Protein AF-A0A068SRV8-F1 (afdb_monomer_lite)

Organism: NCBI:txid1028800

Structure (mmCIF, N/CA/C/O backbone):
data_AF-A0A068SRV8-F1
#
_entry.id   AF-A0A068SRV8-F1
#
loop_
_atom_site.group_PDB
_atom_site.id
_atom_site.type_symbol
_atom_site.label_atom_id
_atom_site.label_alt_id
_atom_site.label_comp_id
_atom_site.label_asym_id
_atom_site.label_entity_id
_atom_site.label_seq_id
_atom_site.pdbx_PDB_ins_code
_atom_site.Cartn_x
_atom_site.Cartn_y
_atom_site.Cartn_z
_atom_site.occupancy
_atom_site.B_iso_or_equiv
_atom_site.auth_seq_id
_atom_site.auth_comp_id
_atom_site.auth_asym_id
_atom_site.auth_atom_id
_atom_site.pdbx_PDB_model_num
ATOM 1 N N . MET A 1 1 ? -0.434 -83.596 48.956 1.00 44.84 1 MET A N 1
ATOM 2 C CA . MET A 1 1 ? 0.998 -83.609 48.604 1.00 44.84 1 MET A CA 1
ATOM 3 C C . MET A 1 1 ? 1.088 -83.352 47.117 1.00 44.84 1 MET A C 1
ATOM 5 O O . MET A 1 1 ? 0.489 -84.100 46.354 1.00 44.84 1 MET A O 1
ATOM 9 N N . ASP A 1 2 ? 1.703 -82.230 46.761 1.00 46.44 2 ASP A N 1
ATOM 10 C CA . ASP A 1 2 ? 1.796 -81.669 45.413 1.00 46.44 2 ASP A CA 1
ATOM 11 C C . ASP A 1 2 ? 2.404 -82.621 44.369 1.00 46.44 2 ASP A C 1
ATOM 13 O O . ASP A 1 2 ? 3.470 -83.190 44.614 1.00 46.44 2 ASP A O 1
ATOM 17 N N . PRO A 1 3 ? 1.800 -82.740 43.171 1.00 53.69 3 PRO A N 1
ATOM 18 C CA . PRO A 1 3 ? 2.497 -83.205 41.983 1.00 53.69 3 PRO A CA 1
ATOM 19 C C . PRO A 1 3 ? 3.203 -82.025 41.291 1.00 53.69 3 PRO A C 1
ATOM 21 O O . PRO A 1 3 ? 2.572 -81.062 40.856 1.00 53.69 3 PRO A O 1
ATOM 24 N N . ALA A 1 4 ? 4.531 -82.113 41.186 1.00 47.31 4 ALA A N 1
ATOM 25 C CA . ALA A 1 4 ? 5.369 -81.144 40.489 1.00 47.31 4 ALA A CA 1
ATOM 26 C C . ALA A 1 4 ? 5.009 -81.072 38.992 1.00 47.31 4 ALA A C 1
ATOM 28 O O . ALA A 1 4 ? 5.092 -82.064 38.266 1.00 47.31 4 ALA A O 1
ATOM 29 N N . LEU A 1 5 ? 4.594 -79.882 38.552 1.00 53.41 5 LEU A N 1
ATOM 30 C CA . LEU A 1 5 ? 4.210 -79.576 37.177 1.00 53.41 5 LEU A CA 1
ATOM 31 C C . LEU A 1 5 ? 5.431 -79.355 36.256 1.00 53.41 5 LEU A C 1
ATOM 33 O O . LEU A 1 5 ? 6.476 -78.886 36.710 1.00 53.41 5 LEU A O 1
ATOM 37 N N . PRO A 1 6 ? 5.287 -79.663 34.952 1.00 52.22 6 PRO A N 1
ATOM 38 C CA . PRO A 1 6 ? 6.342 -79.580 33.946 1.00 52.22 6 PRO A CA 1
ATOM 39 C C . PRO A 1 6 ? 6.692 -78.144 33.521 1.00 52.22 6 PRO A C 1
ATOM 41 O O . PRO A 1 6 ? 5.844 -77.254 33.453 1.00 52.22 6 PRO A O 1
ATOM 44 N N . VAL A 1 7 ? 7.970 -77.964 33.172 1.00 52.97 7 VAL A N 1
ATOM 45 C CA . VAL A 1 7 ? 8.582 -76.735 32.649 1.00 52.97 7 VAL A CA 1
ATOM 46 C C . VAL A 1 7 ? 7.926 -76.344 31.322 1.00 52.97 7 VAL A C 1
ATOM 48 O O . VAL A 1 7 ? 8.204 -76.924 30.273 1.00 52.97 7 VAL A O 1
ATOM 51 N N . HIS A 1 8 ? 7.050 -75.343 31.371 1.00 47.16 8 HIS A N 1
ATOM 52 C CA . HIS A 1 8 ? 6.421 -74.753 30.197 1.00 47.16 8 HIS A CA 1
ATOM 53 C C . HIS A 1 8 ? 7.304 -73.609 29.671 1.00 47.16 8 HIS A C 1
ATOM 55 O O . HIS A 1 8 ? 7.411 -72.552 30.288 1.00 47.16 8 HIS A O 1
ATOM 61 N N . MET A 1 9 ? 7.944 -73.823 28.519 1.00 50.41 9 MET A N 1
ATOM 62 C CA . MET A 1 9 ? 8.549 -72.752 27.719 1.00 50.41 9 MET A CA 1
ATOM 63 C C . MET A 1 9 ? 7.443 -71.782 27.256 1.00 50.41 9 MET A C 1
ATOM 65 O O . MET A 1 9 ? 6.423 -72.253 26.733 1.00 50.41 9 MET A O 1
ATOM 69 N N . PRO A 1 10 ? 7.595 -70.456 27.428 1.00 51.44 10 PRO A N 1
ATOM 70 C CA . PRO A 1 10 ? 6.612 -69.501 26.943 1.00 51.44 10 PRO A CA 1
ATOM 71 C C . PRO A 1 10 ? 6.696 -69.361 25.417 1.00 51.44 10 PRO A C 1
ATOM 73 O O . PRO A 1 10 ? 7.759 -69.131 24.841 1.00 51.44 10 PRO A O 1
ATOM 76 N N . ARG A 1 11 ? 5.531 -69.514 24.779 1.00 46.72 11 ARG A N 1
ATOM 77 C CA . ARG A 1 11 ? 5.265 -69.206 23.370 1.00 46.72 11 ARG A CA 1
ATOM 78 C C . ARG A 1 11 ? 5.696 -67.771 23.057 1.00 46.72 11 ARG A C 1
ATOM 80 O O . ARG A 1 11 ? 5.375 -66.858 23.811 1.00 46.72 11 ARG A O 1
ATOM 87 N N . GLN A 1 12 ? 6.381 -67.590 21.930 1.00 43.12 12 GLN A N 1
ATOM 88 C CA . GLN A 1 12 ? 6.669 -66.273 21.371 1.00 43.12 12 GLN A CA 1
ATOM 89 C C . GLN A 1 12 ? 5.348 -65.597 20.993 1.00 43.12 12 GLN A C 1
ATOM 91 O O . GLN A 1 12 ? 4.623 -66.075 20.124 1.00 43.12 12 GLN A O 1
ATOM 96 N N . THR A 1 13 ? 5.020 -64.525 21.704 1.00 45.59 13 THR A N 1
ATOM 97 C CA . THR A 1 13 ? 3.917 -63.626 21.377 1.00 45.59 13 THR A CA 1
ATOM 98 C C . THR A 1 13 ? 4.310 -62.831 20.139 1.00 45.59 13 THR A C 1
ATOM 100 O O . THR A 1 13 ? 5.335 -62.153 20.139 1.00 45.59 13 THR A O 1
ATOM 103 N N . GLU A 1 14 ? 3.507 -62.944 19.087 1.00 46.16 14 GLU A N 1
ATOM 104 C CA . GLU A 1 14 ? 3.616 -62.158 17.862 1.00 46.16 14 GLU A CA 1
ATOM 105 C C . GLU A 1 14 ? 3.523 -60.661 18.204 1.00 46.16 14 GLU A C 1
ATOM 107 O O . GLU A 1 14 ? 2.492 -60.179 18.676 1.00 46.16 14 GLU A O 1
ATOM 112 N N . GLU A 1 15 ? 4.614 -59.919 18.002 1.00 50.81 15 GLU A N 1
ATOM 113 C CA . GLU A 1 15 ? 4.590 -58.458 18.044 1.00 50.81 15 GLU A CA 1
ATOM 114 C C . GLU A 1 15 ? 3.795 -57.945 16.833 1.00 50.81 15 GLU A C 1
ATOM 116 O O . GLU A 1 15 ? 4.133 -58.276 15.690 1.00 50.81 15 GLU A O 1
ATOM 121 N N . PRO A 1 16 ? 2.745 -57.127 17.027 1.00 47.56 16 PRO A N 1
ATOM 122 C CA . PRO A 1 16 ? 2.050 -56.525 15.907 1.00 47.56 16 PRO A CA 1
ATOM 123 C C . PRO A 1 16 ? 3.004 -55.549 15.222 1.00 47.56 16 PRO A C 1
ATOM 125 O O . PRO A 1 16 ? 3.565 -54.652 15.855 1.00 47.56 16 PRO A O 1
ATOM 128 N N . MET A 1 17 ? 3.176 -55.752 13.914 1.00 44.81 17 MET A N 1
ATOM 129 C CA . MET A 1 17 ? 3.961 -54.898 13.035 1.00 44.81 17 MET A CA 1
ATOM 130 C C . MET A 1 17 ? 3.710 -53.430 13.361 1.00 44.81 17 MET A C 1
ATOM 132 O O . MET A 1 17 ? 2.599 -52.924 13.204 1.00 44.81 17 MET A O 1
ATOM 136 N N . ALA A 1 18 ? 4.770 -52.753 13.799 1.00 44.56 18 ALA A N 1
ATOM 137 C CA . ALA A 1 18 ? 4.804 -51.314 13.922 1.00 44.56 18 ALA A CA 1
ATOM 138 C C . ALA A 1 18 ? 4.425 -50.718 12.564 1.00 44.56 18 ALA A C 1
ATOM 140 O O . ALA A 1 18 ? 5.230 -50.678 11.628 1.00 44.56 18 ALA A O 1
ATOM 141 N N . THR A 1 19 ? 3.174 -50.277 12.457 1.00 46.38 19 THR A N 1
ATOM 142 C CA . THR A 1 19 ? 2.696 -49.423 11.383 1.00 46.38 19 THR A CA 1
ATOM 143 C C . THR A 1 19 ? 3.667 -48.257 11.319 1.00 46.38 19 THR A C 1
ATOM 145 O O . THR A 1 19 ? 3.668 -47.398 12.204 1.00 46.38 19 THR A O 1
ATOM 148 N N . LYS A 1 20 ? 4.536 -48.250 10.301 1.00 43.94 20 LYS A N 1
ATOM 149 C CA . LYS A 1 20 ? 5.317 -47.075 9.923 1.00 43.94 20 LYS A CA 1
ATOM 150 C C . LYS A 1 20 ? 4.297 -45.969 9.692 1.00 43.94 20 LYS A C 1
ATOM 152 O O . LYS A 1 20 ? 3.694 -45.894 8.625 1.00 43.94 20 LYS A O 1
ATOM 157 N N . ARG A 1 21 ? 4.065 -45.146 10.717 1.00 46.66 21 ARG A N 1
ATOM 158 C CA . ARG A 1 21 ? 3.415 -43.856 10.552 1.00 46.66 21 ARG A CA 1
ATOM 159 C C . ARG A 1 21 ? 4.311 -43.107 9.582 1.00 46.66 21 ARG A C 1
ATOM 161 O O . ARG A 1 21 ? 5.413 -42.695 9.941 1.00 46.66 21 ARG A O 1
ATOM 168 N N . LEU A 1 22 ? 3.867 -43.046 8.330 1.00 42.47 22 LEU A N 1
ATOM 169 C CA . LEU A 1 22 ? 4.346 -42.067 7.372 1.00 42.47 22 LEU A CA 1
ATOM 170 C C . LEU A 1 22 ? 4.379 -40.727 8.113 1.00 42.47 22 LEU A C 1
ATOM 172 O O . LEU A 1 22 ? 3.410 -40.429 8.821 1.00 42.47 22 LEU A O 1
ATOM 176 N N . PRO A 1 23 ? 5.482 -39.965 8.039 1.00 43.72 23 PRO A N 1
ATOM 177 C CA . PRO A 1 23 ? 5.508 -38.640 8.625 1.00 43.72 23 PRO A CA 1
ATOM 178 C C . PRO A 1 23 ? 4.307 -37.884 8.067 1.00 43.72 23 PRO A C 1
ATOM 180 O O . PRO A 1 23 ? 4.193 -37.753 6.849 1.00 43.72 23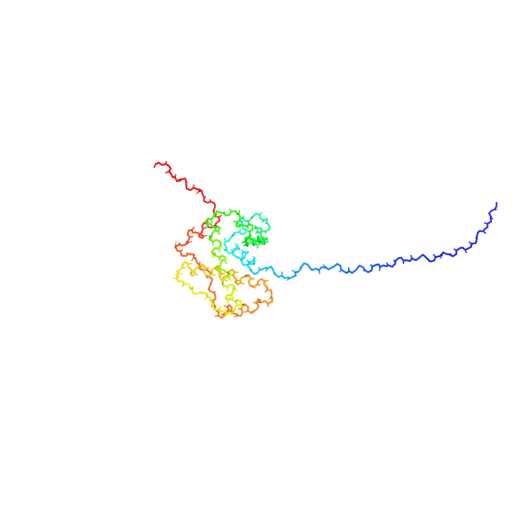 PRO A O 1
ATOM 183 N N . GLU A 1 24 ? 3.397 -37.464 8.951 1.00 47.50 24 GLU A N 1
ATOM 184 C CA . GLU A 1 24 ? 2.367 -36.485 8.624 1.00 47.50 24 GLU A CA 1
ATOM 185 C C . GLU A 1 24 ? 3.029 -35.408 7.775 1.00 47.50 24 GLU A C 1
ATOM 187 O O . GLU A 1 24 ? 4.046 -34.837 8.190 1.00 47.50 24 GLU A O 1
ATOM 192 N N . GLU A 1 25 ? 2.484 -35.189 6.580 1.00 40.50 25 GLU A N 1
ATOM 193 C CA . GLU A 1 25 ? 2.831 -34.087 5.698 1.00 40.50 25 GLU A CA 1
ATOM 194 C C . GLU A 1 25 ? 2.665 -32.777 6.475 1.00 40.50 25 GLU A C 1
ATOM 196 O O . GLU A 1 25 ? 1.646 -32.091 6.434 1.00 40.50 25 GLU A O 1
ATOM 201 N N . ARG A 1 26 ? 3.707 -32.395 7.213 1.00 49.12 26 ARG A N 1
ATOM 202 C CA . ARG A 1 26 ? 3.975 -30.996 7.476 1.00 49.12 26 ARG A CA 1
ATOM 203 C C . ARG A 1 26 ? 4.261 -30.409 6.115 1.00 49.12 26 ARG A C 1
ATOM 205 O O . ARG A 1 26 ? 5.285 -30.749 5.541 1.00 49.12 26 ARG A O 1
ATOM 212 N N . LEU A 1 27 ? 3.363 -29.558 5.642 1.00 44.06 27 LEU A N 1
ATOM 213 C CA . LEU A 1 27 ? 3.667 -28.307 4.954 1.00 44.06 27 LEU A CA 1
ATOM 214 C C . LEU A 1 27 ? 2.330 -27.591 4.702 1.00 44.06 27 LEU A C 1
ATOM 216 O O . LEU A 1 27 ? 1.656 -27.877 3.712 1.00 44.06 27 LEU A O 1
ATOM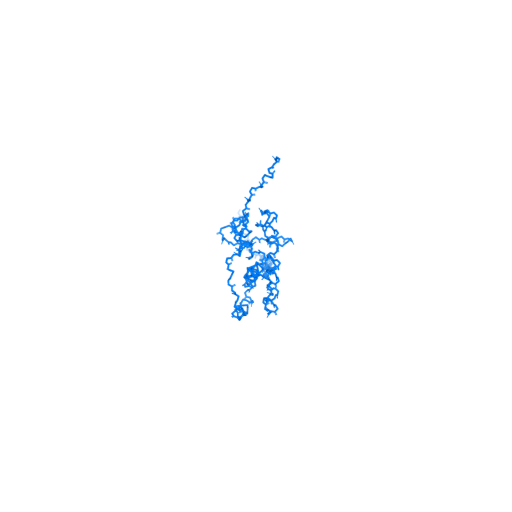 220 N N . PRO A 1 28 ? 1.915 -26.621 5.540 1.00 46.94 28 PRO A N 1
ATOM 221 C CA . PRO A 1 28 ? 1.061 -25.572 5.017 1.00 46.94 28 PRO A CA 1
ATOM 222 C C . PRO A 1 28 ? 1.895 -24.854 3.952 1.00 46.94 28 PRO A C 1
ATOM 224 O O . PRO A 1 28 ? 2.849 -24.161 4.288 1.00 46.94 28 PRO A O 1
ATOM 227 N N . SER A 1 29 ? 1.584 -25.132 2.682 1.00 48.22 29 SER A N 1
ATOM 228 C CA . SER A 1 29 ? 2.054 -24.457 1.467 1.00 48.22 29 SER A CA 1
ATOM 229 C C . SER A 1 29 ? 2.910 -23.213 1.756 1.00 48.22 29 SER A C 1
ATOM 231 O O . SER A 1 29 ? 2.373 -22.131 1.985 1.00 48.22 29 SER A O 1
ATOM 233 N N . GLU A 1 30 ? 4.239 -23.344 1.666 1.00 58.56 30 GLU A N 1
ATOM 234 C CA . GLU A 1 30 ? 5.226 -22.247 1.753 1.00 58.56 30 GLU A CA 1
ATOM 235 C C . GLU A 1 30 ? 5.104 -21.222 0.607 1.00 58.56 30 GLU A C 1
ATOM 237 O O . GLU A 1 30 ? 6.006 -20.419 0.355 1.00 58.56 30 GLU A O 1
ATOM 242 N N . ARG A 1 31 ? 3.991 -21.224 -0.133 1.00 61.72 31 ARG A N 1
ATOM 243 C CA . ARG A 1 31 ? 3.720 -20.178 -1.107 1.00 61.72 31 ARG A CA 1
ATOM 244 C C . ARG A 1 31 ? 3.381 -18.897 -0.351 1.00 61.72 31 ARG A C 1
ATOM 246 O O . ARG A 1 31 ? 2.449 -18.892 0.455 1.00 61.72 31 ARG A O 1
ATOM 253 N N . PRO A 1 32 ? 4.109 -17.797 -0.609 1.00 70.00 32 PRO A N 1
ATOM 254 C CA . PRO A 1 32 ? 3.734 -16.511 -0.055 1.00 70.00 32 PRO A CA 1
ATOM 255 C C . PRO A 1 32 ? 2.308 -16.181 -0.499 1.00 70.00 32 PRO A C 1
ATOM 257 O O . PRO A 1 32 ? 1.903 -16.528 -1.610 1.00 70.00 32 PRO A O 1
ATOM 260 N N . ALA A 1 33 ? 1.566 -15.489 0.366 1.00 81.75 33 ALA A N 1
ATOM 261 C CA . ALA A 1 33 ? 0.224 -15.015 0.044 1.00 81.75 33 ALA A CA 1
ATOM 262 C C . ALA A 1 33 ? 0.197 -14.284 -1.319 1.00 81.75 33 ALA A C 1
ATOM 264 O O . ALA A 1 33 ? 1.230 -13.715 -1.723 1.00 81.75 33 ALA A O 1
ATOM 265 N N . PRO A 1 34 ? -0.965 -14.250 -2.000 1.00 90.12 34 PRO A N 1
ATOM 266 C CA . PRO A 1 34 ? -1.148 -13.503 -3.239 1.00 90.12 34 PRO A CA 1
ATOM 267 C C . PRO A 1 34 ? -0.513 -12.108 -3.181 1.00 90.12 34 PRO A C 1
ATOM 269 O O . PRO A 1 34 ? -0.462 -11.467 -2.126 1.00 90.12 34 PRO A O 1
ATOM 272 N N . LEU A 1 35 ? 0.045 -11.651 -4.307 1.00 89.12 35 LEU A N 1
ATOM 273 C CA . LEU A 1 35 ? 0.752 -10.368 -4.360 1.00 89.12 35 LEU A CA 1
ATOM 274 C C . LEU A 1 35 ? -0.152 -9.222 -3.895 1.00 89.12 35 LEU A C 1
ATOM 276 O O . LEU A 1 35 ? 0.282 -8.412 -3.081 1.00 89.12 35 LEU A O 1
ATOM 280 N N . GLU A 1 36 ? -1.407 -9.208 -4.336 1.00 92.44 36 GLU A N 1
ATOM 281 C CA . GLU A 1 36 ? -2.392 -8.213 -3.914 1.00 92.44 36 GLU A CA 1
ATOM 282 C C . GLU A 1 36 ? -2.614 -8.200 -2.399 1.00 92.44 36 GLU A C 1
ATOM 284 O O . GLU A 1 36 ? -2.652 -7.127 -1.805 1.00 92.44 36 GLU A O 1
ATOM 289 N N . ASP A 1 37 ? -2.669 -9.361 -1.742 1.00 94.44 37 ASP A N 1
ATOM 290 C CA . ASP A 1 37 ? -2.838 -9.443 -0.286 1.00 94.44 37 ASP A CA 1
ATOM 291 C C . ASP A 1 37 ? -1.626 -8.876 0.456 1.00 94.44 37 ASP A C 1
ATOM 293 O O . ASP A 1 37 ? -1.736 -8.232 1.507 1.00 94.44 37 ASP A O 1
ATOM 297 N N . ARG A 1 38 ? -0.426 -9.131 -0.073 1.00 93.50 38 ARG A N 1
ATOM 298 C CA . ARG A 1 38 ? 0.807 -8.529 0.449 1.00 93.50 38 ARG A CA 1
ATOM 299 C C . ARG A 1 38 ? 0.803 -7.018 0.231 1.00 93.50 38 ARG A C 1
ATOM 301 O O . ARG A 1 38 ? 1.102 -6.290 1.174 1.00 93.50 38 ARG A O 1
ATOM 308 N N . VAL A 1 39 ? 0.400 -6.548 -0.949 1.00 95.38 39 VAL A N 1
ATOM 309 C CA . VAL A 1 39 ? 0.252 -5.117 -1.256 1.00 95.38 39 VAL A CA 1
ATOM 310 C C . VAL A 1 39 ? -0.741 -4.457 -0.300 1.00 95.38 39 VAL A C 1
ATOM 312 O O . VAL A 1 39 ? -0.383 -3.471 0.337 1.00 95.38 39 VAL A O 1
ATOM 315 N N . SER A 1 40 ? -1.931 -5.032 -0.109 1.00 95.56 40 SER A N 1
ATOM 316 C CA . SER A 1 40 ? -2.952 -4.526 0.816 1.00 95.56 40 SER A CA 1
ATOM 317 C C . SER A 1 40 ? -2.422 -4.365 2.241 1.00 95.56 40 SER A C 1
ATOM 319 O O . SER A 1 40 ? -2.635 -3.330 2.874 1.00 95.56 40 SER A O 1
ATOM 321 N N . ARG A 1 41 ? -1.692 -5.361 2.755 1.00 95.44 41 ARG A N 1
ATOM 322 C CA . ARG A 1 41 ? -1.095 -5.294 4.099 1.00 95.44 41 ARG A CA 1
ATOM 323 C C . ARG A 1 41 ? 0.013 -4.249 4.199 1.00 95.44 41 ARG A C 1
ATOM 325 O O . ARG A 1 41 ? 0.050 -3.500 5.170 1.00 95.44 41 ARG A O 1
ATOM 332 N N . ARG A 1 42 ? 0.899 -4.170 3.201 1.00 94.94 42 ARG A N 1
ATOM 333 C CA . ARG A 1 42 ? 1.985 -3.175 3.170 1.00 94.94 42 ARG A CA 1
ATOM 334 C C . ARG A 1 42 ? 1.476 -1.755 2.988 1.00 94.94 42 ARG A C 1
ATOM 336 O O . ARG A 1 42 ? 2.065 -0.832 3.541 1.00 94.94 42 ARG A O 1
ATOM 343 N N . LEU A 1 43 ? 0.370 -1.587 2.277 1.00 94.81 43 LEU A N 1
ATOM 344 C CA . LEU A 1 43 ? -0.296 -0.304 2.186 1.00 94.81 43 LEU A CA 1
ATOM 345 C C . LEU A 1 43 ? -0.937 0.087 3.522 1.00 94.81 43 LEU A C 1
ATOM 347 O O . LEU A 1 43 ? -0.757 1.214 3.969 1.00 94.81 43 LEU A O 1
ATOM 351 N N . ALA A 1 44 ? -1.611 -0.846 4.200 1.00 94.50 44 ALA A N 1
ATOM 352 C CA . ALA A 1 44 ? -2.131 -0.601 5.543 1.00 94.50 44 ALA A CA 1
ATOM 353 C C . ALA A 1 44 ? -1.014 -0.179 6.519 1.00 94.50 44 ALA A C 1
ATOM 355 O O . ALA A 1 44 ? -1.200 0.781 7.263 1.00 94.50 44 ALA A O 1
ATOM 356 N N . ASP A 1 45 ? 0.153 -0.839 6.477 1.00 93.38 45 ASP A N 1
ATOM 357 C CA . ASP A 1 45 ? 1.346 -0.431 7.239 1.00 93.38 45 ASP A CA 1
ATOM 358 C C . ASP A 1 45 ? 1.767 1.012 6.920 1.00 93.38 45 ASP A C 1
ATOM 360 O O . ASP A 1 45 ? 2.006 1.794 7.836 1.00 93.38 45 ASP A O 1
ATOM 364 N N . ALA A 1 46 ? 1.874 1.355 5.631 1.00 89.94 46 ALA A N 1
ATOM 365 C CA . ALA A 1 46 ? 2.327 2.670 5.178 1.00 89.94 46 ALA A CA 1
ATOM 366 C C . ALA A 1 46 ? 1.378 3.802 5.602 1.00 89.94 46 ALA A C 1
ATOM 368 O O . ALA A 1 46 ? 1.836 4.901 5.897 1.00 89.94 46 ALA A O 1
ATOM 369 N N . LEU A 1 47 ? 0.080 3.507 5.684 1.00 90.38 47 LEU A N 1
ATOM 370 C CA . LEU A 1 47 ? -0.952 4.433 6.147 1.00 90.38 47 LEU A CA 1
ATOM 371 C C . LEU A 1 47 ? -1.114 4.443 7.679 1.00 90.38 47 LEU A C 1
ATOM 373 O O . LEU A 1 47 ? -1.982 5.135 8.187 1.00 90.38 47 LEU A O 1
ATOM 377 N N . GLY A 1 48 ? -0.327 3.668 8.438 1.00 89.69 48 GLY A N 1
ATOM 378 C CA . GLY A 1 48 ? -0.396 3.652 9.909 1.00 89.69 48 GLY A CA 1
ATOM 379 C C . GLY A 1 48 ? -1.570 2.857 10.502 1.00 89.69 48 GLY A C 1
ATOM 380 O O . GLY A 1 48 ? -1.775 2.841 11.717 1.00 89.69 48 GLY A O 1
ATOM 381 N N . MET A 1 49 ? -2.306 2.112 9.678 1.00 91.62 49 MET A N 1
ATOM 382 C CA . MET A 1 49 ? -3.517 1.379 10.071 1.00 91.62 49 MET A CA 1
ATOM 383 C C . MET A 1 49 ? -3.350 0.208 11.054 1.00 91.62 49 MET A C 1
ATOM 385 O O . MET A 1 49 ? -4.343 -0.161 11.692 1.00 91.62 49 MET A O 1
ATOM 389 N N . PRO A 1 50 ? -2.168 -0.415 11.253 1.00 92.44 50 PRO A N 1
ATOM 390 C CA . PRO A 1 50 ? -2.032 -1.483 12.238 1.00 92.44 50 PRO A CA 1
ATOM 391 C C . PRO A 1 50 ? -2.472 -1.095 13.654 1.00 92.44 50 PRO A C 1
ATOM 393 O O . PRO A 1 50 ? -2.891 -1.987 14.388 1.00 92.44 50 PRO A O 1
ATOM 396 N N . GLN A 1 51 ? -2.436 0.195 14.019 1.00 90.81 51 GLN A N 1
ATOM 397 C CA . GLN A 1 51 ? -2.857 0.682 15.340 1.00 90.81 51 GLN A CA 1
ATOM 398 C C . GLN A 1 51 ? -4.377 0.668 15.545 1.00 90.81 51 GLN A C 1
ATOM 400 O O . GLN A 1 51 ? -4.838 0.338 16.637 1.00 90.81 51 GLN A O 1
ATOM 405 N N . ILE A 1 52 ? -5.160 0.923 14.494 1.00 90.19 52 ILE A N 1
ATOM 406 C CA . ILE A 1 52 ? -6.633 0.878 14.548 1.00 90.19 52 ILE A CA 1
ATOM 407 C C . ILE A 1 52 ? -7.200 -0.513 14.221 1.00 90.19 52 ILE A C 1
ATOM 409 O O . ILE A 1 52 ? -8.403 -0.760 14.295 1.00 90.19 52 ILE A O 1
ATOM 413 N N . CYS A 1 53 ? -6.340 -1.463 13.848 1.00 92.38 53 CYS A N 1
ATOM 414 C CA . CYS A 1 53 ? -6.758 -2.816 13.509 1.00 92.38 53 CYS A CA 1
ATOM 415 C C . CYS A 1 53 ? -7.385 -3.533 14.715 1.00 92.38 53 CYS A C 1
ATOM 417 O O . CYS A 1 53 ? -6.825 -3.534 15.813 1.00 92.38 53 CYS A O 1
ATOM 419 N N . ARG A 1 54 ? -8.485 -4.271 14.504 1.00 88.94 54 ARG A N 1
ATOM 420 C CA . ARG A 1 54 ? -9.130 -5.094 15.550 1.00 88.94 54 ARG A CA 1
ATOM 421 C C . ARG A 1 54 ? -8.247 -6.247 16.051 1.00 88.94 54 ARG A C 1
ATOM 423 O O . ARG A 1 54 ? -8.392 -6.681 17.196 1.00 88.94 54 ARG A O 1
ATOM 430 N N . ARG A 1 55 ? -7.273 -6.710 15.258 1.00 91.88 55 ARG A N 1
ATOM 431 C CA . ARG A 1 55 ? -6.354 -7.796 15.645 1.00 91.88 55 ARG A CA 1
ATOM 432 C C . ARG A 1 55 ? -5.257 -7.291 16.594 1.00 91.88 55 ARG A C 1
ATOM 434 O O . ARG A 1 55 ? -4.405 -6.494 16.209 1.00 91.88 55 ARG A O 1
ATOM 441 N N . ARG A 1 56 ? -5.220 -7.829 17.822 1.00 94.44 56 ARG A N 1
ATOM 442 C CA . ARG A 1 56 ? -4.239 -7.461 18.869 1.00 94.44 56 ARG A CA 1
ATOM 443 C C . ARG A 1 56 ? -2.784 -7.611 18.417 1.00 94.44 56 ARG A C 1
ATOM 445 O O . ARG A 1 56 ? -1.953 -6.775 18.759 1.00 94.44 56 ARG A O 1
ATOM 452 N N . ALA A 1 57 ? -2.478 -8.665 17.659 1.00 94.19 57 ALA A N 1
ATOM 453 C CA . ALA A 1 57 ? -1.128 -8.912 17.162 1.00 94.19 57 ALA A CA 1
ATOM 454 C C . ALA A 1 57 ? -0.627 -7.765 16.271 1.00 94.19 57 ALA A C 1
ATOM 456 O O . ALA A 1 57 ? 0.499 -7.319 16.461 1.00 94.19 57 ALA A O 1
ATOM 457 N N . CYS A 1 58 ? -1.476 -7.248 15.373 1.00 95.12 58 CYS A N 1
ATOM 458 C CA . CYS A 1 58 ? -1.114 -6.155 14.470 1.00 95.12 58 CYS A CA 1
ATOM 459 C C . CYS A 1 58 ? -0.824 -4.857 15.227 1.00 95.12 58 CYS A C 1
ATOM 461 O O . CYS A 1 58 ? 0.189 -4.214 14.961 1.00 95.12 58 CYS A O 1
ATOM 463 N N . ARG A 1 59 ? -1.658 -4.523 16.224 1.00 94.31 59 ARG A N 1
ATOM 464 C CA . ARG A 1 59 ? -1.432 -3.355 17.092 1.00 94.31 59 ARG A CA 1
ATOM 465 C C . ARG A 1 59 ? -0.096 -3.452 17.829 1.00 94.31 59 ARG A C 1
ATOM 467 O O . ARG A 1 59 ? 0.679 -2.504 17.833 1.00 94.31 59 ARG A O 1
ATOM 474 N N . ARG A 1 60 ? 0.218 -4.628 18.394 1.00 95.62 60 ARG A N 1
ATOM 475 C CA . ARG A 1 60 ? 1.462 -4.852 19.156 1.00 95.62 60 ARG A CA 1
ATOM 476 C C . ARG A 1 60 ? 2.722 -4.725 18.299 1.00 95.62 60 ARG A C 1
ATOM 478 O O . ARG A 1 60 ? 3.741 -4.260 18.791 1.00 95.62 60 ARG A O 1
ATOM 485 N N . THR A 1 61 ? 2.686 -5.202 17.058 1.00 94.62 61 THR A N 1
ATOM 486 C CA . THR A 1 61 ? 3.861 -5.203 16.171 1.00 94.62 61 THR A CA 1
ATOM 487 C C . THR A 1 61 ? 3.964 -3.949 15.310 1.00 94.62 61 THR A C 1
ATOM 489 O O . THR A 1 61 ? 4.997 -3.744 14.676 1.00 94.62 61 THR A O 1
ATOM 492 N N . GLY A 1 62 ? 2.896 -3.148 15.228 1.00 92.44 62 GLY A N 1
ATOM 493 C CA . GLY A 1 62 ? 2.782 -2.073 14.244 1.00 92.44 62 GLY A CA 1
ATOM 494 C C . GLY A 1 62 ? 2.782 -2.591 12.801 1.00 92.44 62 GLY A C 1
ATOM 495 O O . GLY A 1 62 ? 3.165 -1.859 11.894 1.00 92.44 62 GLY A O 1
ATOM 496 N N . ARG A 1 63 ? 2.416 -3.864 12.584 1.00 94.44 63 ARG A N 1
ATOM 497 C CA . ARG A 1 63 ? 2.428 -4.524 11.269 1.00 94.44 63 ARG A CA 1
ATOM 498 C C . ARG A 1 63 ? 1.116 -5.240 11.001 1.00 94.44 63 ARG A C 1
ATOM 500 O O . ARG A 1 63 ? 0.674 -6.069 11.797 1.00 94.44 63 ARG A O 1
ATOM 507 N N . CYS A 1 64 ? 0.518 -4.969 9.852 1.00 94.62 64 CYS A N 1
ATOM 508 C CA . CYS A 1 64 ? -0.682 -5.628 9.387 1.00 94.62 64 CYS A CA 1
ATOM 509 C C . CYS A 1 64 ? -0.347 -7.057 8.958 1.00 94.62 64 CYS A C 1
ATOM 511 O O . CYS A 1 64 ? 0.251 -7.315 7.916 1.00 94.62 64 CYS A O 1
ATOM 513 N N . THR A 1 65 ? -0.764 -8.004 9.787 1.00 92.00 65 THR A N 1
ATOM 514 C CA . THR A 1 65 ? -0.704 -9.444 9.516 1.00 92.00 65 THR A CA 1
ATOM 515 C C . THR A 1 65 ? -2.102 -10.038 9.371 1.00 92.00 65 THR A C 1
ATOM 517 O O . THR A 1 65 ? -2.263 -11.255 9.397 1.00 92.00 65 THR A O 1
ATOM 520 N N . ALA A 1 66 ? -3.121 -9.182 9.244 1.00 88.69 66 ALA A N 1
ATOM 521 C CA . ALA A 1 66 ? -4.493 -9.615 9.053 1.00 88.69 66 ALA A CA 1
ATOM 522 C C . ALA A 1 66 ? -4.618 -10.441 7.771 1.00 88.69 66 ALA A C 1
ATOM 524 O O . ALA A 1 66 ? -3.976 -10.141 6.765 1.00 88.69 66 ALA A O 1
ATOM 525 N N . GLU A 1 67 ? -5.462 -11.466 7.813 1.00 90.19 67 GLU A N 1
ATOM 526 C CA . GLU A 1 67 ? -5.940 -12.081 6.580 1.00 90.19 67 GLU A CA 1
ATOM 527 C C . GLU A 1 67 ? -6.693 -11.032 5.771 1.00 90.19 67 GLU A C 1
ATOM 529 O O . GLU A 1 67 ? -7.339 -10.132 6.324 1.00 90.19 67 GLU A O 1
ATOM 534 N N . VAL A 1 68 ? -6.547 -11.147 4.460 1.00 92.31 68 VAL A N 1
ATOM 535 C CA . VAL A 1 68 ? -7.178 -10.267 3.494 1.00 92.31 68 VAL A CA 1
ATOM 536 C C . VAL A 1 68 ? -8.460 -10.955 3.037 1.00 92.31 68 VAL A C 1
ATOM 538 O O . VAL A 1 68 ? -8.457 -12.151 2.751 1.00 92.31 68 VAL A O 1
ATOM 541 N N . SER A 1 69 ? -9.571 -10.222 3.058 1.00 90.88 69 SER A N 1
ATOM 542 C CA . SER A 1 69 ? -10.867 -10.735 2.615 1.00 90.88 69 SER A CA 1
ATOM 543 C C . SER A 1 69 ? -10.865 -11.028 1.112 1.00 90.88 69 SER A C 1
ATOM 545 O O . SER A 1 69 ? -9.968 -10.611 0.383 1.00 90.88 69 SER A O 1
ATOM 547 N N . THR A 1 70 ? -11.919 -11.671 0.613 1.00 87.19 70 THR A N 1
ATOM 548 C CA . THR A 1 70 ? -12.129 -11.854 -0.834 1.00 87.19 70 THR A CA 1
ATOM 549 C C . THR A 1 70 ? -12.263 -10.532 -1.594 1.00 87.19 70 THR A C 1
ATOM 551 O O . THR A 1 70 ? -11.936 -10.474 -2.773 1.00 87.19 70 THR A O 1
ATOM 554 N N . ALA A 1 71 ? -12.674 -9.450 -0.921 1.00 84.88 71 ALA A N 1
ATOM 555 C CA . ALA A 1 71 ? -12.661 -8.091 -1.470 1.00 84.88 71 ALA A CA 1
ATOM 556 C C . ALA A 1 71 ? -11.245 -7.480 -1.521 1.0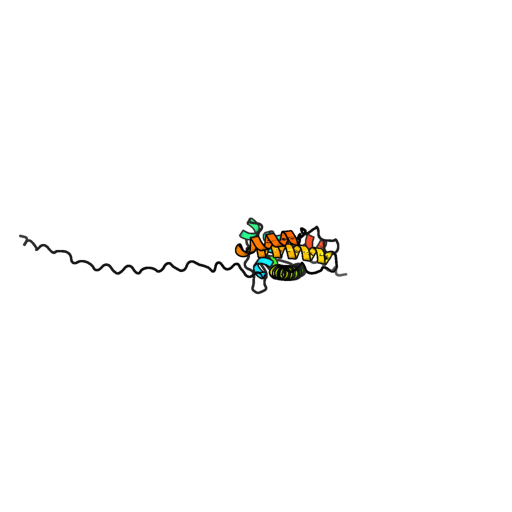0 84.88 71 ALA A C 1
ATOM 558 O O . ALA A 1 71 ? -11.053 -6.344 -1.955 1.00 84.88 71 ALA A O 1
ATOM 559 N N . GLY A 1 72 ? -10.231 -8.216 -1.065 1.00 86.94 72 GLY A N 1
ATOM 560 C CA . GLY A 1 72 ? -8.854 -7.763 -1.055 1.00 86.94 72 GLY A CA 1
ATOM 561 C C . GLY A 1 72 ? -8.554 -6.766 0.069 1.00 86.94 72 GLY A C 1
ATOM 562 O O . GLY A 1 72 ? -7.622 -5.966 -0.075 1.00 86.94 72 GLY A O 1
ATOM 563 N N . GLU A 1 73 ? -9.319 -6.798 1.165 1.00 91.12 73 GLU A N 1
ATOM 564 C CA . GLU A 1 73 ? -9.235 -5.835 2.268 1.00 91.12 73 GLU A CA 1
ATOM 565 C C . GLU A 1 73 ? -8.770 -6.481 3.582 1.00 91.12 73 GLU A C 1
ATOM 567 O O . GLU A 1 73 ? -9.333 -7.492 4.011 1.00 91.12 73 GLU A O 1
ATOM 572 N N . PRO A 1 74 ? -7.764 -5.909 4.268 1.00 92.94 74 PRO A N 1
ATOM 573 C CA . PRO A 1 74 ? -7.404 -6.334 5.611 1.00 92.94 74 PRO A CA 1
ATOM 574 C C . PRO A 1 74 ? -8.416 -5.821 6.644 1.00 92.94 74 PRO A C 1
ATOM 576 O O . PRO A 1 74 ? -9.068 -4.795 6.460 1.00 92.94 74 PRO A O 1
ATOM 579 N N . ALA A 1 75 ? -8.480 -6.488 7.798 1.00 91.06 75 ALA A N 1
ATOM 580 C CA . ALA A 1 75 ? -9.441 -6.181 8.866 1.00 91.06 75 ALA A CA 1
ATOM 581 C C . ALA A 1 75 ? -9.414 -4.727 9.395 1.00 91.06 75 ALA A C 1
ATOM 583 O O . ALA A 1 75 ? -10.377 -4.294 10.018 1.00 91.06 75 ALA A O 1
ATOM 584 N N . CYS A 1 76 ? -8.321 -3.982 9.197 1.00 91.31 76 CYS A N 1
ATOM 585 C CA . CYS A 1 76 ? -8.235 -2.564 9.569 1.00 91.31 76 CYS A CA 1
ATOM 586 C C . CYS A 1 76 ? -9.034 -1.632 8.648 1.00 91.31 76 CYS A C 1
ATOM 588 O O . CYS A 1 76 ? -9.311 -0.514 9.050 1.00 91.31 76 CYS A O 1
ATOM 590 N N . ILE A 1 77 ? -9.417 -2.069 7.445 1.00 91.56 77 ILE A N 1
ATOM 591 C CA . ILE A 1 77 ? -10.203 -1.242 6.516 1.00 91.56 77 ILE A CA 1
ATOM 592 C C . ILE A 1 77 ? -11.678 -1.223 6.903 1.00 91.56 77 ILE A C 1
ATOM 594 O O . ILE A 1 77 ? -12.321 -0.191 6.794 1.00 91.56 77 ILE A O 1
ATOM 598 N N . GLY A 1 78 ? -12.201 -2.321 7.455 1.00 87.56 78 GLY A N 1
ATOM 599 C CA . GLY A 1 78 ? -13.607 -2.419 7.864 1.00 87.56 78 GLY A CA 1
ATOM 600 C C . GLY A 1 78 ? -14.004 -1.569 9.080 1.00 87.56 78 GLY A C 1
ATOM 601 O O . GLY A 1 78 ? -15.120 -1.712 9.566 1.00 87.56 78 GLY A O 1
ATOM 602 N N . VAL A 1 79 ? -13.097 -0.752 9.625 1.00 87.75 79 VAL A N 1
ATOM 603 C CA . VAL A 1 79 ? -13.411 0.245 10.666 1.00 87.75 79 VAL A CA 1
ATOM 604 C C . VAL A 1 79 ? -13.353 1.679 10.141 1.00 87.75 79 VAL A C 1
ATOM 606 O O . VAL A 1 79 ? -13.638 2.596 10.897 1.00 87.75 79 VAL A O 1
ATOM 609 N N . LEU A 1 80 ? -12.954 1.878 8.885 1.00 89.62 80 LEU A N 1
ATOM 610 C CA . LEU A 1 80 ? -12.845 3.198 8.279 1.00 89.62 80 LEU A CA 1
ATOM 611 C C . LEU A 1 80 ? -14.215 3.721 7.839 1.00 89.62 80 LEU A C 1
ATOM 613 O O . LEU A 1 80 ? -15.100 2.942 7.494 1.00 89.62 80 LEU A O 1
ATOM 617 N N . GLN A 1 81 ? -14.341 5.048 7.796 1.00 89.00 81 GLN A N 1
ATOM 618 C CA . GLN A 1 81 ? -15.407 5.735 7.064 1.00 89.00 81 GLN A CA 1
ATOM 619 C C . GLN A 1 81 ? -15.266 5.489 5.553 1.00 89.00 81 GLN A C 1
ATOM 621 O O . GLN A 1 81 ? -14.159 5.235 5.061 1.00 89.00 81 GLN A O 1
ATOM 626 N N . ASP A 1 82 ? -16.369 5.608 4.812 1.00 89.25 82 ASP A N 1
ATOM 627 C CA . ASP A 1 82 ? -16.411 5.292 3.379 1.00 89.25 82 ASP A CA 1
ATOM 628 C C . ASP A 1 82 ? -15.402 6.109 2.561 1.00 89.25 82 ASP A C 1
ATOM 630 O O . ASP A 1 82 ? -14.659 5.539 1.764 1.00 89.25 82 ASP A O 1
ATOM 634 N N . CYS A 1 83 ? -15.257 7.407 2.839 1.00 85.88 83 CYS A N 1
ATOM 635 C CA . CYS A 1 83 ? -14.286 8.270 2.155 1.00 85.88 83 CYS A CA 1
ATOM 636 C C . CYS A 1 83 ? -12.826 7.801 2.345 1.00 85.88 83 CYS A C 1
ATOM 638 O O . CYS A 1 83 ? -12.023 7.806 1.407 1.00 85.88 83 CYS A O 1
ATOM 640 N N . HIS A 1 84 ? -12.469 7.329 3.543 1.00 91.00 84 HIS A N 1
ATOM 641 C CA . HIS A 1 84 ? -11.148 6.764 3.823 1.00 91.00 84 HIS A CA 1
ATOM 642 C C . HIS A 1 84 ? -10.987 5.382 3.177 1.00 91.00 84 HIS A C 1
ATOM 644 O O . HIS A 1 84 ? -9.918 5.051 2.657 1.00 91.00 84 HIS A O 1
ATOM 650 N N . ARG A 1 85 ? -12.047 4.571 3.144 1.00 91.94 85 ARG A N 1
ATOM 651 C CA . ARG A 1 85 ? -12.025 3.285 2.442 1.00 91.94 85 ARG A CA 1
ATOM 652 C C . ARG A 1 85 ? -11.822 3.468 0.936 1.00 91.94 85 ARG A C 1
ATOM 654 O O . ARG A 1 85 ? -11.018 2.747 0.346 1.00 91.94 85 ARG A O 1
ATOM 661 N N . GLU A 1 86 ? -12.463 4.454 0.322 1.00 91.56 86 GLU A N 1
ATOM 662 C CA . GLU A 1 86 ? -12.265 4.792 -1.091 1.00 91.56 86 GLU A CA 1
ATOM 663 C C . GLU A 1 86 ? -10.829 5.226 -1.384 1.00 91.56 86 GLU A C 1
ATOM 665 O O . GLU A 1 86 ? -10.214 4.725 -2.333 1.00 91.56 86 GLU A O 1
ATOM 670 N N . LEU A 1 87 ? -10.251 6.085 -0.536 1.00 91.56 87 LEU A N 1
ATOM 671 C CA . LEU A 1 87 ? -8.849 6.477 -0.670 1.00 91.56 87 LEU A CA 1
ATOM 672 C C . LEU A 1 87 ? -7.914 5.264 -0.553 1.00 91.56 87 LEU A C 1
ATOM 674 O O . LEU A 1 87 ? -6.974 5.134 -1.342 1.00 91.56 87 LEU A O 1
ATOM 678 N N . PHE A 1 88 ? -8.191 4.335 0.368 1.00 93.88 88 PHE A N 1
ATOM 679 C CA . PHE A 1 88 ? -7.444 3.080 0.458 1.00 93.88 88 PHE A CA 1
ATOM 680 C C . PHE A 1 88 ? -7.536 2.267 -0.836 1.00 93.88 88 PHE A C 1
ATOM 682 O O . PHE A 1 88 ? -6.512 1.805 -1.342 1.00 93.88 88 PHE A O 1
ATOM 689 N N . VAL A 1 89 ? -8.739 2.101 -1.392 1.00 93.94 89 VAL A N 1
ATOM 690 C CA . VAL A 1 89 ? -8.955 1.356 -2.641 1.00 93.94 89 VAL A CA 1
ATOM 691 C C . VAL A 1 89 ? -8.202 2.007 -3.802 1.00 93.94 89 VAL A C 1
ATOM 693 O O . VAL A 1 89 ? -7.520 1.306 -4.556 1.00 93.94 89 VAL A O 1
ATOM 696 N N . ALA A 1 90 ? -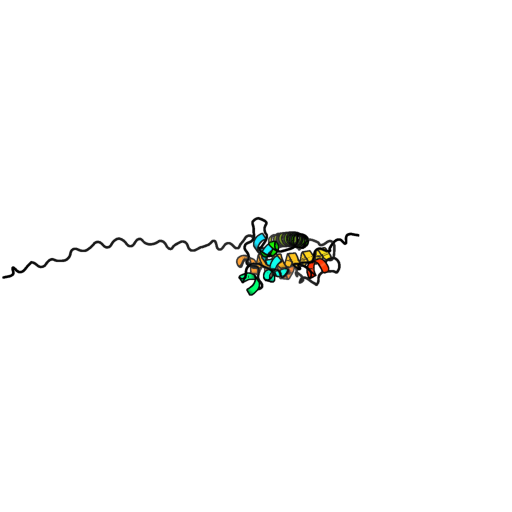8.262 3.334 -3.930 1.00 92.94 90 ALA A N 1
ATOM 697 C CA . ALA A 1 90 ? -7.521 4.072 -4.949 1.00 92.94 90 ALA A CA 1
ATOM 698 C C . ALA A 1 90 ? -6.005 3.864 -4.801 1.00 92.94 90 ALA A C 1
ATOM 700 O O . ALA A 1 90 ? -5.317 3.494 -5.757 1.00 92.94 90 ALA A O 1
ATOM 701 N N . GLN A 1 91 ? -5.491 4.006 -3.581 1.00 93.56 91 GLN A N 1
ATOM 702 C CA . GLN A 1 91 ? -4.074 3.840 -3.281 1.00 93.56 91 GLN A CA 1
ATOM 703 C C . GLN A 1 91 ? -3.604 2.385 -3.475 1.00 93.56 91 GLN A C 1
ATOM 705 O O . GLN A 1 91 ? -2.485 2.152 -3.944 1.00 93.56 91 GLN A O 1
ATOM 710 N N . LYS A 1 92 ? -4.465 1.396 -3.193 1.00 95.50 92 LYS A N 1
ATOM 711 C CA . LYS A 1 92 ? -4.210 -0.026 -3.464 1.00 95.50 92 LYS A CA 1
ATOM 712 C C . LYS A 1 92 ? -4.067 -0.277 -4.960 1.00 95.50 92 LYS A C 1
ATOM 714 O O . LYS A 1 92 ? -3.112 -0.939 -5.355 1.00 95.50 92 LYS A O 1
ATOM 719 N N . ARG A 1 93 ? -4.963 0.266 -5.793 1.00 94.38 93 ARG A N 1
ATOM 720 C CA . ARG A 1 93 ? -4.880 0.127 -7.260 1.00 94.38 93 ARG A CA 1
ATOM 721 C C . ARG A 1 93 ? -3.554 0.662 -7.796 1.00 94.38 93 ARG A C 1
ATOM 723 O O . ARG A 1 93 ? -2.882 -0.035 -8.547 1.00 94.38 93 ARG A O 1
ATOM 730 N N . VAL A 1 94 ? -3.131 1.843 -7.340 1.00 94.44 94 VAL A N 1
ATOM 731 C CA . VAL A 1 94 ? -1.821 2.413 -7.701 1.00 94.44 94 VAL A CA 1
ATOM 732 C C . VAL A 1 94 ? -0.674 1.493 -7.270 1.00 94.44 94 VAL A C 1
ATOM 734 O O . VAL A 1 94 ? 0.251 1.256 -8.041 1.00 94.44 94 VAL A O 1
ATOM 737 N N . ALA A 1 95 ? -0.729 0.936 -6.058 1.00 94.69 95 ALA A N 1
ATOM 738 C CA . ALA A 1 95 ? 0.298 0.016 -5.576 1.00 94.69 95 ALA A CA 1
ATOM 739 C C . ALA A 1 95 ? 0.354 -1.297 -6.380 1.00 94.69 95 ALA A C 1
ATOM 741 O O . ALA A 1 95 ? 1.446 -1.784 -6.663 1.00 94.69 95 ALA A O 1
ATOM 742 N N . VAL A 1 96 ? -0.792 -1.855 -6.779 1.00 94.31 96 VAL A N 1
ATOM 743 C CA . VAL A 1 96 ? -0.848 -3.048 -7.641 1.00 94.31 96 VAL A CA 1
ATOM 744 C C . VAL A 1 96 ? -0.240 -2.749 -9.010 1.00 94.31 96 VAL A C 1
ATOM 746 O O . VAL A 1 96 ? 0.664 -3.472 -9.420 1.00 94.31 96 VAL A O 1
ATOM 749 N N . LEU A 1 97 ? -0.619 -1.635 -9.645 1.00 92.62 97 LEU A N 1
ATOM 750 C CA . LEU A 1 97 ? -0.032 -1.200 -10.919 1.00 92.62 97 LEU A CA 1
ATOM 751 C C . LEU A 1 97 ? 1.493 -1.050 -10.821 1.00 92.62 97 LEU A C 1
ATOM 753 O O . LEU A 1 97 ? 2.227 -1.564 -11.661 1.00 92.62 97 LEU A O 1
ATOM 757 N N . CYS A 1 98 ? 2.000 -0.423 -9.756 1.00 91.56 98 CYS A N 1
ATOM 758 C CA . CYS A 1 98 ? 3.443 -0.343 -9.524 1.00 91.56 98 CYS A CA 1
ATOM 759 C C . CYS A 1 98 ? 4.086 -1.729 -9.359 1.00 91.56 98 CYS A C 1
ATOM 761 O O . CYS A 1 98 ? 5.184 -1.960 -9.863 1.00 91.56 98 CYS A O 1
ATOM 763 N N . ALA A 1 99 ? 3.432 -2.656 -8.652 1.00 90.69 99 ALA A N 1
ATOM 764 C CA . ALA A 1 99 ? 3.947 -4.008 -8.449 1.00 90.69 99 ALA A CA 1
ATOM 765 C C . ALA A 1 99 ? 4.019 -4.799 -9.764 1.00 90.69 99 ALA A C 1
ATOM 767 O O . ALA A 1 99 ? 4.979 -5.547 -9.971 1.00 90.69 99 ALA A O 1
ATOM 768 N N . GLU A 1 100 ? 3.050 -4.605 -10.656 1.00 90.00 100 GLU A N 1
ATOM 769 C CA . GLU A 1 100 ? 3.046 -5.155 -12.012 1.00 90.00 100 GLU A CA 1
ATOM 770 C C . GLU A 1 100 ? 4.175 -4.557 -12.857 1.00 90.00 100 GLU A C 1
ATOM 772 O O . GLU A 1 100 ? 4.979 -5.315 -13.403 1.00 90.00 100 GLU A O 1
ATOM 777 N N . SER A 1 101 ? 4.325 -3.225 -12.883 1.00 88.25 101 SER A N 1
ATOM 778 C CA . SER A 1 101 ? 5.433 -2.560 -13.589 1.00 88.25 101 SER A CA 1
ATOM 779 C C . SER A 1 101 ? 6.796 -3.063 -13.109 1.00 88.25 101 SER A C 1
ATOM 781 O O . SER A 1 101 ? 7.662 -3.389 -13.918 1.00 88.25 101 SER A O 1
A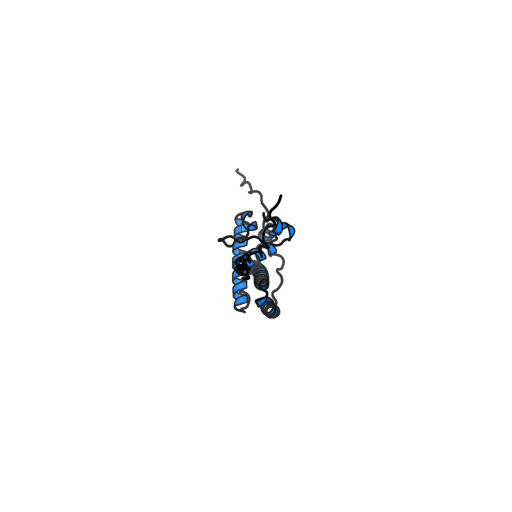TOM 783 N N . PHE A 1 102 ? 6.978 -3.211 -11.794 1.00 85.94 102 PHE A N 1
ATOM 784 C CA . PHE A 1 102 ? 8.210 -3.746 -11.211 1.00 85.94 102 PHE A CA 1
ATOM 785 C C . PHE A 1 102 ? 8.455 -5.204 -11.579 1.00 85.94 102 PHE A C 1
ATOM 787 O O . PHE A 1 102 ? 9.589 -5.578 -11.879 1.00 85.94 102 PHE A O 1
ATOM 794 N N . SER A 1 103 ? 7.401 -6.017 -11.584 1.00 84.38 103 SER A N 1
ATOM 795 C CA . SER A 1 103 ? 7.480 -7.426 -11.976 1.00 84.38 103 SER A CA 1
ATOM 796 C C . SER A 1 103 ? 7.798 -7.581 -13.468 1.00 84.38 103 SER A C 1
ATOM 798 O O . SER A 1 103 ? 8.485 -8.525 -13.851 1.00 84.38 103 SER A O 1
ATOM 800 N N . ALA A 1 104 ? 7.371 -6.621 -14.293 1.00 87.19 104 ALA A N 1
ATOM 801 C CA . ALA A 1 104 ? 7.712 -6.501 -15.710 1.00 87.19 104 ALA A CA 1
ATOM 802 C C . ALA A 1 104 ? 9.053 -5.782 -15.969 1.00 87.19 104 ALA A C 1
ATOM 804 O O . ALA A 1 104 ? 9.429 -5.594 -17.125 1.00 87.19 104 ALA A O 1
ATOM 805 N N . TRP A 1 105 ? 9.778 -5.371 -14.920 1.00 84.19 105 TRP A N 1
ATOM 806 C CA . TRP A 1 105 ? 11.020 -4.585 -14.996 1.00 84.19 105 TRP A CA 1
ATOM 807 C C . TRP A 1 105 ? 10.890 -3.246 -15.740 1.00 84.19 105 TRP A C 1
ATOM 809 O O . TRP A 1 105 ? 11.887 -2.698 -16.221 1.00 84.19 105 TRP A O 1
ATOM 819 N N . GLN A 1 106 ? 9.676 -2.706 -15.803 1.00 83.81 106 GLN A N 1
ATOM 820 C CA . GLN A 1 106 ? 9.342 -1.428 -16.419 1.00 83.81 106 GLN A CA 1
ATOM 821 C C . GLN A 1 106 ? 9.491 -0.279 -15.419 1.00 83.81 106 GLN A C 1
ATOM 823 O O . GLN A 1 106 ? 9.412 -0.475 -14.206 1.00 83.81 106 GLN A O 1
ATOM 828 N N . GLY A 1 107 ? 9.699 0.935 -15.935 1.00 80.62 107 GLY A N 1
ATOM 829 C CA . GLY A 1 107 ? 9.706 2.151 -15.122 1.00 80.62 107 GLY A CA 1
ATOM 830 C C . GLY A 1 107 ? 8.387 2.372 -14.373 1.00 80.62 107 GLY A C 1
ATOM 831 O O . GLY A 1 107 ? 7.395 1.682 -14.597 1.00 80.62 107 GLY A O 1
ATOM 832 N N . LEU A 1 108 ? 8.381 3.350 -13.468 1.00 83.50 108 LEU A N 1
ATOM 833 C CA . LEU A 1 108 ? 7.143 3.757 -12.809 1.00 83.50 108 LEU A CA 1
ATOM 834 C C . LEU A 1 108 ? 6.169 4.367 -13.829 1.00 83.50 108 LEU A C 1
ATOM 836 O O . LEU A 1 108 ? 6.628 5.069 -14.734 1.00 83.50 108 LEU A O 1
ATOM 840 N N . PRO A 1 109 ? 4.851 4.163 -13.651 1.00 84.62 109 PRO A N 1
ATOM 841 C CA . PRO A 1 109 ? 3.836 4.914 -14.379 1.00 84.62 109 PRO A CA 1
ATOM 842 C C . PRO A 1 109 ? 4.089 6.426 -14.321 1.00 84.62 109 PRO A C 1
ATOM 844 O O . PRO A 1 109 ? 4.567 6.944 -13.312 1.00 84.62 109 PRO A O 1
ATOM 847 N N . GLU A 1 110 ? 3.758 7.146 -15.390 1.00 85.19 110 GLU A N 1
ATOM 848 C CA . GLU A 1 110 ? 3.887 8.603 -15.419 1.00 85.19 110 GLU A CA 1
ATOM 849 C C . GLU A 1 110 ? 2.793 9.263 -14.562 1.00 85.19 110 GLU A C 1
ATOM 851 O O . GLU A 1 110 ? 1.636 8.843 -14.574 1.00 85.19 110 GLU A O 1
ATOM 856 N N . ALA A 1 111 ? 3.158 10.294 -13.796 1.00 84.44 111 ALA A N 1
ATOM 857 C CA . ALA A 1 111 ? 2.223 11.055 -12.970 1.00 84.44 111 ALA A CA 1
ATOM 858 C C . ALA A 1 111 ? 1.912 12.411 -13.614 1.00 84.44 111 ALA A C 1
ATOM 860 O O . ALA A 1 111 ? 2.825 13.139 -13.994 1.00 84.44 111 ALA A O 1
ATOM 861 N N . VAL A 1 112 ? 0.632 12.797 -13.645 1.00 88.06 112 VAL A N 1
ATOM 862 C CA . VAL A 1 112 ? 0.156 14.017 -14.334 1.00 88.06 112 VAL A CA 1
ATOM 863 C C . VAL A 1 112 ? 0.065 15.232 -13.388 1.00 88.06 112 VAL A C 1
ATOM 865 O O . VAL A 1 112 ? -0.388 16.308 -13.761 1.00 88.06 112 VAL A O 1
ATOM 868 N N . GLY A 1 113 ? 0.498 15.100 -12.128 1.00 87.19 113 GLY A N 1
ATOM 869 C CA . GLY A 1 113 ? 0.509 16.220 -11.182 1.00 87.19 113 GLY A CA 1
ATOM 870 C C . GLY A 1 113 ? 1.052 15.885 -9.788 1.00 87.19 113 GLY A C 1
ATOM 871 O O . GLY A 1 113 ? 1.396 14.729 -9.516 1.00 87.19 113 GLY A O 1
ATOM 872 N N . PRO A 1 114 ? 1.120 16.873 -8.870 1.00 84.31 114 PRO A N 1
ATOM 873 C CA . PRO A 1 114 ? 1.738 16.700 -7.551 1.00 84.31 114 PRO A CA 1
ATOM 874 C C . PRO A 1 114 ? 1.040 15.653 -6.674 1.00 84.31 114 PRO A C 1
ATOM 876 O O . PRO A 1 114 ? 1.706 14.811 -6.073 1.00 84.31 114 PRO A O 1
ATOM 879 N N . GLY A 1 115 ? -0.298 15.662 -6.629 1.00 85.00 115 GLY A N 1
ATOM 880 C CA . GLY A 1 115 ? -1.076 14.688 -5.853 1.00 85.00 115 GLY A CA 1
ATOM 881 C C . GLY A 1 115 ? -0.886 13.256 -6.359 1.00 85.00 115 GLY A C 1
ATOM 882 O O . GLY A 1 115 ? -0.594 12.352 -5.579 1.00 85.00 115 GLY A O 1
ATOM 883 N N . GLN A 1 116 ? -0.945 13.064 -7.680 1.00 87.06 116 GLN A N 1
ATOM 884 C CA . GLN A 1 116 ? -0.674 11.767 -8.305 1.00 87.06 116 GLN A CA 1
ATOM 885 C C . GLN A 1 116 ? 0.770 11.317 -8.077 1.00 87.06 116 GLN A C 1
ATOM 887 O O . GLN A 1 116 ? 1.001 10.150 -7.789 1.00 87.06 116 GLN A O 1
ATOM 892 N N . SER A 1 117 ? 1.737 12.237 -8.128 1.00 88.94 117 SER A N 1
ATOM 893 C CA . SER A 1 117 ? 3.146 11.931 -7.857 1.00 88.94 117 SER A CA 1
ATOM 894 C C . SER A 1 117 ? 3.349 11.397 -6.439 1.00 88.94 117 SER A C 1
ATOM 896 O O . SER A 1 117 ? 4.102 10.444 -6.237 1.00 88.94 117 SER A O 1
ATOM 898 N N . PHE A 1 118 ? 2.672 11.983 -5.448 1.00 89.81 118 PHE A N 1
ATOM 899 C CA . PHE A 1 118 ? 2.708 11.488 -4.073 1.00 89.81 118 PHE A CA 1
ATOM 900 C C . PHE A 1 118 ? 2.056 10.103 -3.945 1.00 89.81 118 PHE A C 1
ATOM 902 O O . PHE A 1 118 ? 2.687 9.192 -3.404 1.00 89.81 118 PHE A O 1
ATOM 909 N N . MET A 1 119 ? 0.846 9.917 -4.490 1.00 90.69 119 MET A N 1
ATOM 910 C CA . MET A 1 119 ? 0.157 8.618 -4.467 1.00 90.69 119 MET A CA 1
ATOM 911 C C . MET A 1 119 ? 0.982 7.533 -5.165 1.00 90.69 119 MET A C 1
ATOM 913 O O . MET A 1 119 ? 1.147 6.438 -4.631 1.00 90.69 119 MET A O 1
ATOM 917 N N . LEU A 1 120 ? 1.577 7.847 -6.317 1.00 91.19 120 LEU A N 1
ATOM 918 C CA . LEU A 1 120 ? 2.448 6.942 -7.059 1.00 91.19 120 LEU A CA 1
ATOM 919 C C . LEU A 1 120 ? 3.658 6.512 -6.225 1.00 91.19 120 LEU A C 1
ATOM 921 O O . LEU A 1 120 ? 3.954 5.321 -6.150 1.00 91.19 120 LEU A O 1
ATOM 925 N N . ARG A 1 121 ? 4.333 7.454 -5.553 1.00 90.12 121 ARG A N 1
ATOM 926 C CA . ARG A 1 121 ? 5.481 7.143 -4.684 1.00 90.12 121 ARG A CA 1
ATOM 927 C C . ARG A 1 121 ? 5.086 6.256 -3.510 1.00 90.12 121 ARG A C 1
ATOM 929 O O . ARG A 1 121 ? 5.751 5.253 -3.266 1.00 90.12 121 ARG A O 1
ATOM 936 N N . GLN A 1 122 ? 3.995 6.579 -2.815 1.00 90.19 122 GLN A N 1
ATOM 937 C CA . GLN A 1 122 ? 3.483 5.731 -1.735 1.00 90.19 122 GLN A CA 1
ATOM 938 C C . GLN A 1 122 ? 3.140 4.320 -2.229 1.00 90.19 122 GLN A C 1
ATOM 940 O O . GLN A 1 122 ? 3.565 3.329 -1.631 1.00 90.19 122 GLN A O 1
ATOM 945 N N . GLY A 1 123 ? 2.420 4.224 -3.351 1.00 92.00 123 GLY A N 1
ATOM 946 C CA . GLY A 1 123 ? 2.025 2.951 -3.947 1.00 92.00 123 GLY A CA 1
ATOM 947 C C . GLY A 1 123 ? 3.236 2.126 -4.369 1.00 92.00 123 GLY A C 1
ATOM 948 O O . GLY A 1 123 ? 3.316 0.940 -4.059 1.00 92.00 123 GLY A O 1
ATOM 949 N N . ALA A 1 124 ? 4.234 2.766 -4.977 1.00 91.31 124 ALA A N 1
ATOM 950 C CA . ALA A 1 124 ? 5.501 2.141 -5.327 1.00 91.31 124 ALA A CA 1
ATOM 951 C C . ALA A 1 124 ? 6.258 1.616 -4.095 1.00 91.31 124 ALA A C 1
ATOM 953 O O . ALA A 1 124 ? 6.763 0.494 -4.118 1.00 91.31 124 ALA A O 1
ATOM 954 N N . CYS A 1 125 ? 6.307 2.361 -2.988 1.00 90.00 125 CYS A N 1
ATOM 955 C CA . CYS A 1 125 ? 6.937 1.878 -1.755 1.00 90.00 125 CYS A CA 1
ATOM 956 C C . CYS A 1 125 ? 6.209 0.664 -1.151 1.00 90.00 125 CYS A C 1
ATOM 958 O O . CYS A 1 125 ? 6.864 -0.293 -0.715 1.00 90.00 125 CYS A O 1
ATOM 960 N N . ALA A 1 126 ? 4.873 0.666 -1.158 1.00 91.62 126 ALA A N 1
ATOM 961 C CA . ALA A 1 126 ? 4.075 -0.480 -0.719 1.00 91.62 126 ALA A CA 1
ATOM 962 C C . ALA A 1 126 ? 4.302 -1.705 -1.625 1.00 91.62 126 ALA A C 1
ATOM 964 O O . ALA A 1 126 ? 4.548 -2.805 -1.123 1.00 91.62 126 ALA A O 1
ATOM 965 N N . ALA A 1 127 ? 4.318 -1.501 -2.946 1.00 92.19 127 ALA A N 1
ATOM 966 C CA . ALA A 1 127 ? 4.593 -2.525 -3.951 1.00 92.19 127 ALA A CA 1
ATOM 967 C C . ALA A 1 127 ? 5.972 -3.170 -3.768 1.00 92.19 127 ALA A C 1
ATOM 969 O O . ALA A 1 127 ? 6.088 -4.392 -3.680 1.00 92.19 127 ALA A O 1
ATOM 970 N N . VAL A 1 128 ? 7.021 -2.353 -3.628 1.00 90.12 128 VAL A N 1
ATOM 971 C CA . VAL A 1 128 ? 8.386 -2.823 -3.346 1.00 90.12 128 VAL A CA 1
ATOM 972 C C . VAL A 1 128 ? 8.430 -3.676 -2.091 1.00 90.12 128 VAL A C 1
ATOM 974 O O . VAL A 1 128 ? 9.054 -4.740 -2.086 1.00 90.12 128 VAL A O 1
ATOM 977 N N . SER A 1 129 ? 7.786 -3.205 -1.025 1.00 90.06 129 SER A N 1
ATOM 978 C CA . SER A 1 129 ? 7.765 -3.912 0.252 1.00 90.06 129 SER A CA 1
ATOM 979 C C . SER A 1 129 ? 7.085 -5.273 0.103 1.00 90.06 129 SER A C 1
ATOM 981 O O . SER A 1 129 ? 7.626 -6.275 0.566 1.00 90.06 129 SER A O 1
ATOM 983 N N . ALA A 1 130 ? 5.965 -5.330 -0.623 1.00 91.75 130 ALA A N 1
ATOM 984 C CA . ALA A 1 130 ? 5.228 -6.563 -0.891 1.00 91.75 130 ALA A CA 1
ATOM 985 C C . ALA A 1 130 ? 6.022 -7.555 -1.761 1.00 91.75 130 ALA A C 1
ATOM 987 O O . ALA A 1 130 ? 6.013 -8.764 -1.504 1.00 91.75 130 ALA A O 1
ATOM 988 N N . LEU A 1 131 ? 6.753 -7.060 -2.765 1.00 89.12 131 LEU A N 1
ATOM 989 C CA . LEU A 1 131 ? 7.641 -7.879 -3.597 1.00 89.12 131 LEU A CA 1
ATOM 990 C C . LEU A 1 131 ? 8.830 -8.420 -2.791 1.00 89.12 131 LEU A C 1
ATOM 992 O O . LEU A 1 131 ? 9.189 -9.590 -2.931 1.00 89.12 131 LEU A O 1
ATOM 996 N N . CYS A 1 132 ? 9.397 -7.606 -1.896 1.00 87.31 132 CYS A N 1
ATOM 997 C CA . CYS A 1 132 ? 10.506 -7.997 -1.020 1.00 87.31 132 CYS A CA 1
ATOM 998 C C . CYS A 1 132 ? 10.134 -9.047 0.037 1.00 87.31 132 CYS A C 1
ATOM 1000 O O . CYS A 1 132 ? 11.046 -9.664 0.593 1.00 87.31 132 CYS A O 1
ATOM 1002 N N . ASP A 1 133 ? 8.843 -9.253 0.314 1.00 84.75 133 ASP A N 1
ATOM 1003 C CA . ASP A 1 133 ? 8.375 -10.301 1.230 1.00 84.75 133 ASP A CA 1
ATOM 1004 C C . ASP A 1 133 ? 8.629 -11.712 0.680 1.00 84.75 133 ASP A C 1
ATOM 1006 O O . ASP A 1 133 ? 8.711 -12.668 1.448 1.00 84.75 133 ASP A O 1
ATOM 1010 N N . SER A 1 134 ? 8.811 -11.854 -0.638 1.00 80.31 134 SER A N 1
ATOM 1011 C CA . SER A 1 134 ? 9.268 -13.108 -1.236 1.00 80.31 134 SER A CA 1
ATOM 1012 C C . SER A 1 134 ? 10.798 -13.150 -1.279 1.00 80.31 134 SER A C 1
ATOM 1014 O O . SER A 1 134 ? 11.442 -12.390 -2.009 1.00 80.31 134 SER A O 1
ATOM 1016 N N . GLN A 1 135 ? 11.392 -14.057 -0.495 1.00 70.12 135 GLN A N 1
ATOM 1017 C CA . GLN A 1 135 ? 12.849 -14.173 -0.351 1.00 70.12 135 GLN A CA 1
ATOM 1018 C C . GLN A 1 135 ? 13.563 -14.400 -1.692 1.00 70.12 135 GLN A C 1
ATOM 1020 O O . GLN A 1 135 ? 14.623 -13.817 -1.917 1.00 70.12 135 GLN A O 1
ATOM 1025 N N . ALA A 1 136 ? 12.953 -15.170 -2.599 1.00 75.19 136 ALA A N 1
ATOM 1026 C CA . ALA A 1 136 ? 13.526 -15.517 -3.899 1.00 75.19 136 ALA A CA 1
ATOM 1027 C C . ALA A 1 136 ? 13.750 -14.298 -4.816 1.00 75.19 136 ALA A C 1
ATOM 1029 O O . ALA A 1 136 ? 14.734 -14.242 -5.548 1.00 75.19 136 ALA A O 1
ATOM 1030 N N . VAL A 1 137 ? 12.870 -13.293 -4.761 1.00 76.06 137 VAL A N 1
ATOM 1031 C CA . VAL A 1 137 ? 12.903 -12.130 -5.677 1.00 76.06 137 VAL A CA 1
ATOM 1032 C C . VAL A 1 137 ? 13.659 -10.938 -5.084 1.00 76.06 137 VAL A C 1
ATOM 1034 O O . VAL A 1 137 ? 14.018 -9.992 -5.788 1.00 76.06 137 VAL A O 1
ATOM 1037 N N . ARG A 1 138 ? 13.942 -10.977 -3.778 1.00 82.50 138 ARG A N 1
ATOM 1038 C CA . ARG A 1 138 ? 14.475 -9.847 -3.009 1.00 82.50 138 ARG A CA 1
ATOM 1039 C C . ARG A 1 138 ? 15.801 -9.279 -3.545 1.00 82.50 138 ARG A C 1
ATOM 1041 O O . ARG A 1 138 ? 15.902 -8.050 -3.617 1.00 82.50 138 ARG A O 1
ATOM 1048 N N . PRO A 1 139 ? 16.820 -10.079 -3.929 1.00 83.56 139 PRO A N 1
ATOM 1049 C CA . PRO A 1 139 ? 18.073 -9.531 -4.458 1.00 83.56 139 PRO A CA 1
ATOM 1050 C C . PRO A 1 139 ? 17.878 -8.802 -5.791 1.00 83.56 139 PRO A C 1
ATOM 1052 O O . PRO A 1 139 ? 18.412 -7.707 -5.981 1.00 83.56 139 PRO A O 1
ATOM 1055 N N . ALA A 1 140 ? 17.069 -9.378 -6.683 1.00 81.38 140 ALA A N 1
ATOM 1056 C CA . ALA A 1 140 ? 16.804 -8.828 -8.006 1.00 81.38 140 ALA A CA 1
ATOM 1057 C C . ALA A 1 140 ? 16.010 -7.512 -7.913 1.00 81.38 140 ALA A C 1
ATOM 1059 O O . ALA A 1 140 ? 16.416 -6.503 -8.495 1.00 81.38 140 ALA A O 1
ATOM 1060 N N . VAL A 1 141 ? 14.969 -7.477 -7.070 1.00 82.88 141 VAL A N 1
ATOM 1061 C CA . VAL A 1 141 ? 14.194 -6.260 -6.768 1.00 82.88 141 VAL A CA 1
ATOM 1062 C C . VAL A 1 141 ? 15.099 -5.162 -6.198 1.00 82.88 141 VAL A C 1
ATOM 1064 O O . VAL A 1 141 ? 15.077 -4.032 -6.679 1.00 82.88 141 VAL A O 1
ATOM 1067 N N . ARG A 1 142 ? 15.981 -5.480 -5.239 1.00 82.75 142 ARG A N 1
ATOM 1068 C CA . ARG A 1 142 ? 16.952 -4.510 -4.689 1.00 82.75 142 ARG A CA 1
ATOM 1069 C C . ARG A 1 142 ? 17.944 -3.990 -5.729 1.00 82.75 142 ARG A C 1
ATOM 1071 O O . ARG A 1 142 ? 18.323 -2.821 -5.686 1.00 82.75 142 ARG A O 1
ATOM 1078 N N . GLY A 1 143 ? 18.425 -4.851 -6.625 1.00 83.19 143 GLY A N 1
ATOM 1079 C CA . GLY A 1 143 ? 19.312 -4.450 -7.720 1.00 83.19 143 GLY A CA 1
ATOM 1080 C C . GLY A 1 143 ? 18.632 -3.470 -8.671 1.00 83.19 143 GLY A C 1
ATOM 1081 O O . GLY A 1 143 ? 19.205 -2.446 -9.035 1.00 83.19 143 GLY A O 1
ATOM 1082 N N . TRP A 1 144 ? 17.383 -3.746 -9.024 1.00 79.31 144 TRP A N 1
ATOM 1083 C CA . TRP A 1 144 ? 16.612 -2.899 -9.921 1.00 79.31 144 TRP A CA 1
ATOM 1084 C C . TRP A 1 144 ? 16.161 -1.581 -9.274 1.00 79.31 144 TRP A C 1
ATOM 1086 O O . TRP A 1 144 ? 16.300 -0.530 -9.895 1.00 79.31 144 TRP A O 1
ATOM 1096 N N . LEU A 1 145 ? 15.780 -1.585 -7.993 1.00 79.94 145 LEU A N 1
ATOM 1097 C CA . LEU A 1 145 ? 15.450 -0.357 -7.256 1.00 79.94 145 LEU A CA 1
ATOM 1098 C C . LEU A 1 145 ? 16.599 0.646 -7.194 1.00 79.94 145 LEU A C 1
ATOM 1100 O O . LEU A 1 145 ? 16.374 1.852 -7.281 1.00 79.94 145 LEU A O 1
ATOM 1104 N N . ARG A 1 146 ? 17.838 0.153 -7.092 1.00 81.75 146 ARG A N 1
ATOM 1105 C CA . ARG A 1 146 ? 19.032 1.006 -7.160 1.00 81.75 146 ARG A CA 1
ATOM 1106 C C . ARG A 1 146 ? 19.165 1.717 -8.509 1.00 81.75 146 ARG A C 1
ATOM 1108 O O . ARG A 1 146 ? 19.689 2.826 -8.541 1.00 81.75 146 ARG A O 1
ATOM 1115 N N . ARG A 1 147 ? 18.679 1.110 -9.599 1.00 79.94 147 ARG A N 1
ATOM 1116 C CA . ARG A 1 147 ? 18.700 1.706 -10.945 1.00 79.94 147 ARG A CA 1
ATOM 1117 C C . ARG A 1 147 ? 17.631 2.778 -11.113 1.00 79.94 147 ARG A C 1
ATOM 1119 O O . ARG A 1 147 ? 17.951 3.863 -11.579 1.00 79.94 147 ARG A O 1
ATOM 1126 N N . ILE A 1 148 ? 16.396 2.500 -10.696 1.00 77.44 148 ILE A N 1
ATOM 1127 C CA . ILE A 1 148 ? 15.285 3.449 -10.872 1.00 77.44 148 ILE A CA 1
ATOM 1128 C C . ILE A 1 148 ? 15.236 4.565 -9.820 1.00 77.44 148 ILE A C 1
ATOM 1130 O O . ILE A 1 148 ? 14.468 5.506 -9.980 1.00 77.44 148 ILE A O 1
ATOM 1134 N N . ARG A 1 149 ? 16.045 4.466 -8.752 1.00 79.06 149 ARG A N 1
ATOM 1135 C CA . ARG A 1 149 ? 16.129 5.440 -7.648 1.00 79.06 149 ARG A CA 1
ATOM 1136 C C . ARG A 1 149 ? 14.751 5.859 -7.132 1.00 79.06 149 ARG A C 1
ATOM 1138 O O . ARG A 1 149 ? 14.425 7.041 -7.153 1.00 79.06 149 ARG A O 1
ATOM 1145 N N . LEU A 1 150 ? 13.955 4.896 -6.659 1.00 77.50 150 LEU A N 1
ATOM 1146 C CA . LEU A 1 150 ? 12.643 5.186 -6.076 1.00 77.50 150 LEU A CA 1
ATOM 1147 C C . LEU A 1 150 ? 12.800 6.212 -4.935 1.00 77.50 150 LEU A C 1
ATOM 1149 O O . LEU A 1 150 ? 13.400 5.874 -3.909 1.00 77.50 150 LEU A O 1
ATOM 1153 N N . PRO A 1 151 ? 12.306 7.453 -5.088 1.00 71.69 151 PRO A N 1
ATOM 1154 C CA . PRO A 1 151 ? 12.392 8.427 -4.017 1.00 71.69 151 PRO A CA 1
ATOM 1155 C C . PRO A 1 151 ? 11.456 8.013 -2.875 1.00 71.69 151 PRO A C 1
ATOM 1157 O O . PRO A 1 151 ? 10.387 7.452 -3.140 1.00 71.69 151 PRO A O 1
ATOM 1160 N N . PRO A 1 152 ? 11.813 8.304 -1.612 1.00 73.12 152 PRO A N 1
ATOM 1161 C CA . PRO A 1 152 ? 10.894 8.085 -0.508 1.00 73.12 152 PRO A CA 1
ATOM 1162 C C . PRO A 1 152 ? 9.615 8.914 -0.716 1.00 73.12 152 PRO A C 1
ATOM 1164 O O . PRO A 1 152 ? 9.647 9.952 -1.399 1.00 73.12 152 PRO A O 1
ATOM 1167 N N . PRO A 1 153 ? 8.480 8.481 -0.141 1.00 71.25 153 PRO A N 1
ATOM 1168 C CA . PRO A 1 153 ? 7.294 9.316 -0.108 1.00 71.25 153 PRO A CA 1
ATOM 1169 C C . PRO A 1 153 ? 7.646 10.607 0.648 1.00 71.25 153 PRO A C 1
ATOM 1171 O O . PRO A 1 153 ? 8.152 10.566 1.766 1.00 71.25 153 PRO A O 1
ATOM 1174 N N . ALA A 1 154 ? 7.459 11.751 -0.013 1.00 75.69 154 ALA A N 1
ATOM 1175 C CA . ALA A 1 154 ? 7.569 13.073 0.606 1.00 75.69 154 ALA A CA 1
ATOM 1176 C C . ALA A 1 154 ? 6.275 13.386 1.368 1.00 75.69 154 ALA A C 1
ATOM 1178 O O . ALA A 1 154 ? 5.322 12.628 1.248 1.00 75.69 154 ALA A O 1
ATOM 1179 N N . SER A 1 155 ? 6.200 14.495 2.104 1.00 82.44 155 SER A N 1
ATOM 1180 C CA . SER A 1 155 ? 4.930 14.936 2.695 1.00 82.44 155 SER A CA 1
ATOM 1181 C C . SER A 1 155 ? 3.843 15.124 1.619 1.00 82.44 155 SER A C 1
ATOM 1183 O O . SER A 1 155 ? 4.167 15.545 0.500 1.00 82.44 155 SER A O 1
ATOM 1185 N N . PRO A 1 156 ? 2.566 14.822 1.924 1.00 85.69 156 PRO A N 1
ATOM 1186 C CA . PRO A 1 156 ? 1.479 15.016 0.973 1.00 85.69 156 PRO A CA 1
ATOM 1187 C C . PRO A 1 156 ? 1.371 16.493 0.557 1.00 85.69 156 PRO A C 1
ATOM 1189 O O . PRO A 1 156 ? 1.506 17.385 1.397 1.00 85.69 156 PRO A O 1
ATOM 1192 N N . PRO A 1 157 ? 1.121 16.790 -0.731 1.00 87.75 157 PRO A N 1
ATOM 1193 C CA . PRO A 1 157 ? 0.858 18.153 -1.169 1.00 87.75 157 PRO A CA 1
ATOM 1194 C C . PRO A 1 157 ? -0.454 18.670 -0.566 1.00 87.75 157 PRO A C 1
ATOM 1196 O O . PRO A 1 157 ? -1.364 17.893 -0.283 1.00 87.75 157 PRO A O 1
ATOM 1199 N N . ARG A 1 158 ? -0.587 20.001 -0.451 1.00 87.25 158 ARG A N 1
ATOM 1200 C CA . ARG A 1 158 ? -1.764 20.671 0.145 1.00 87.25 158 ARG A CA 1
ATOM 1201 C C . ARG A 1 158 ? -3.106 20.206 -0.426 1.00 87.25 158 ARG A C 1
ATOM 1203 O O . ARG A 1 158 ? -4.091 20.189 0.294 1.00 87.25 158 ARG A O 1
ATOM 1210 N N . SER A 1 159 ? -3.143 19.798 -1.694 1.00 85.00 159 SER A N 1
ATOM 1211 C CA . SER A 1 159 ? -4.358 19.305 -2.352 1.00 85.00 159 SER A CA 1
ATOM 1212 C C . SER A 1 159 ? -4.916 18.012 -1.748 1.00 85.00 159 SER A C 1
ATOM 1214 O O . SER A 1 159 ? -6.090 17.728 -1.932 1.00 85.00 159 SER A O 1
ATOM 1216 N N . ILE A 1 160 ? -4.083 17.209 -1.079 1.00 85.56 160 ILE A N 1
ATOM 1217 C CA . ILE A 1 160 ? -4.481 15.922 -0.478 1.00 85.56 160 ILE A CA 1
ATOM 1218 C C . ILE A 1 160 ? -4.019 15.775 0.977 1.00 85.56 160 ILE A C 1
ATOM 1220 O O . ILE A 1 160 ? -4.246 14.732 1.583 1.00 85.56 160 ILE A O 1
ATOM 1224 N N . VAL A 1 161 ? -3.381 16.808 1.540 1.00 88.38 161 VAL A N 1
ATOM 1225 C CA . VAL A 1 161 ? -2.827 16.805 2.901 1.00 88.38 161 VAL A CA 1
A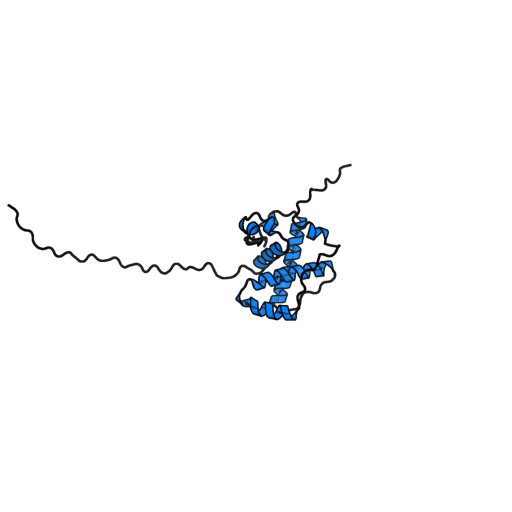TOM 1226 C C . VAL A 1 161 ? -3.889 16.409 3.922 1.00 88.38 161 VAL A C 1
ATOM 1228 O O . VAL A 1 161 ? -3.701 15.433 4.634 1.00 88.38 161 VAL A O 1
ATOM 1231 N N . GLY A 1 162 ? -5.066 17.040 3.876 1.00 86.94 162 GLY A N 1
ATOM 1232 C CA . GLY A 1 162 ? -6.139 16.778 4.833 1.00 86.94 162 GLY A CA 1
ATOM 1233 C C . GLY A 1 162 ? -6.783 15.397 4.703 1.00 86.94 162 GLY A C 1
ATOM 1234 O O . GLY A 1 162 ? -7.359 14.923 5.675 1.00 86.94 162 GLY A O 1
ATOM 1235 N N . ALA A 1 163 ? -6.697 14.745 3.537 1.00 86.56 163 ALA A N 1
ATOM 1236 C CA . ALA A 1 163 ? -7.213 13.387 3.346 1.00 86.56 163 ALA A CA 1
ATOM 1237 C C . ALA A 1 163 ? -6.251 12.326 3.902 1.00 86.56 163 ALA A C 1
ATOM 1239 O O . ALA A 1 163 ? -6.691 11.296 4.401 1.00 86.56 163 ALA A O 1
ATOM 1240 N N . PHE A 1 164 ? -4.940 12.580 3.826 1.00 87.31 164 PHE A N 1
ATOM 1241 C CA . PHE A 1 164 ? -3.917 11.672 4.347 1.00 87.31 164 PHE A CA 1
ATOM 1242 C C . PHE A 1 164 ? -3.595 11.913 5.825 1.00 87.31 164 PHE A C 1
ATOM 1244 O O . PHE A 1 164 ? -3.351 10.946 6.537 1.00 87.31 164 PHE A O 1
ATOM 1251 N N . GLU A 1 165 ? -3.599 13.162 6.298 1.00 87.56 165 GLU A N 1
ATOM 1252 C CA . GLU A 1 165 ? -3.372 13.484 7.715 1.00 87.56 165 GLU A CA 1
ATOM 1253 C C . GLU A 1 165 ? -4.505 12.965 8.599 1.00 87.56 165 GLU A C 1
ATOM 1255 O O . GLU A 1 165 ? -4.233 12.390 9.644 1.00 87.56 165 GLU A O 1
ATOM 1260 N N . ARG A 1 166 ? -5.756 13.089 8.140 1.00 86.38 166 ARG A N 1
ATOM 1261 C CA . ARG A 1 166 ? -6.940 12.613 8.871 1.00 86.38 166 ARG A CA 1
ATOM 1262 C C . ARG A 1 166 ? -7.298 11.160 8.561 1.00 86.38 166 ARG A C 1
ATOM 1264 O O . ARG A 1 166 ? -8.358 10.675 8.949 1.00 86.38 166 ARG A O 1
ATOM 1271 N N . PHE A 1 167 ? -6.443 10.450 7.825 1.00 89.38 167 PHE A N 1
ATOM 1272 C CA . PHE A 1 167 ? -6.754 9.105 7.370 1.00 89.38 167 PHE A CA 1
ATOM 1273 C C . PHE A 1 167 ? -6.923 8.142 8.550 1.00 89.38 167 PHE A C 1
ATOM 1275 O O . PHE A 1 167 ? -5.996 7.904 9.322 1.00 89.38 167 PHE A O 1
ATOM 1282 N N . GLY A 1 168 ? -8.109 7.544 8.659 1.00 84.94 168 GLY A N 1
ATOM 1283 C CA . GLY A 1 168 ? -8.451 6.652 9.768 1.00 84.94 168 GLY A CA 1
ATOM 1284 C C . GLY A 1 168 ? -8.855 7.353 11.060 1.00 84.94 168 GLY A C 1
ATOM 1285 O O . GLY A 1 168 ? -9.130 6.665 12.044 1.00 84.94 168 GLY A O 1
ATOM 1286 N N . GLU A 1 169 ? -8.957 8.681 11.052 1.00 86.12 169 GLU A N 1
ATOM 1287 C CA . GLU A 1 169 ? -9.696 9.408 12.076 1.00 86.12 169 GLU A CA 1
ATOM 1288 C C . GLU A 1 169 ? -11.201 9.182 11.889 1.00 86.12 169 GLU A C 1
ATOM 1290 O O . GLU A 1 169 ? -11.709 9.093 10.767 1.00 86.12 169 GLU A O 1
ATOM 1295 N N . PHE A 1 170 ? -11.916 9.077 13.007 1.00 75.31 170 PHE A N 1
ATOM 1296 C CA . PHE A 1 170 ? -13.371 9.128 13.022 1.00 75.31 170 PHE A CA 1
ATOM 1297 C C . PHE A 1 170 ? -13.766 10.593 13.140 1.00 75.31 170 PHE A C 1
ATOM 1299 O O . PHE A 1 170 ? -13.721 11.159 14.233 1.00 75.31 170 PHE A O 1
ATOM 1306 N N . LEU A 1 171 ? -14.093 11.215 12.012 1.00 66.56 171 LEU A N 1
ATOM 1307 C CA . LEU A 1 171 ? -14.604 12.578 12.025 1.00 66.56 171 LEU A CA 1
ATOM 1308 C C . LEU A 1 171 ? -16.072 12.543 12.466 1.00 66.56 171 LEU A C 1
ATOM 1310 O O . LEU A 1 171 ? -16.807 11.681 11.973 1.00 66.56 171 LEU A O 1
ATOM 1314 N N . PRO A 1 172 ? -16.502 13.418 13.393 1.00 66.38 172 PRO A N 1
ATOM 1315 C CA . PRO A 1 172 ? -17.923 13.587 13.654 1.00 66.38 172 PRO A CA 1
ATOM 1316 C C . PRO A 1 172 ? -18.608 13.942 12.333 1.00 66.38 172 PRO A C 1
ATOM 1318 O O . PRO A 1 172 ? -18.042 14.693 11.537 1.00 66.38 172 PRO A O 1
ATOM 1321 N N . GLU A 1 173 ? -19.784 13.362 12.088 1.00 59.94 173 GLU A N 1
ATOM 1322 C CA . GLU A 1 173 ? -20.649 13.836 11.012 1.00 59.94 173 GLU A CA 1
ATOM 1323 C C . GLU A 1 173 ? -20.830 15.333 11.260 1.00 59.94 173 GLU A C 1
ATOM 1325 O O . GLU A 1 173 ? -21.209 15.736 12.363 1.00 59.94 173 GLU A O 1
ATOM 1330 N N . GLU A 1 174 ? -20.424 16.163 10.298 1.00 57.59 174 GLU A N 1
ATOM 1331 C CA . GLU A 1 174 ? -20.809 17.563 10.331 1.00 57.59 174 GLU A CA 1
ATOM 1332 C C . GLU A 1 174 ? -22.335 17.525 10.335 1.00 57.59 174 GLU A C 1
ATOM 1334 O O . GLU A 1 174 ? -22.947 17.044 9.384 1.00 57.59 174 GLU A O 1
ATOM 1339 N N . ASP A 1 175 ? -22.930 17.886 11.475 1.00 50.16 175 ASP A N 1
ATOM 1340 C CA . ASP A 1 175 ? -24.356 18.142 11.578 1.00 50.16 175 ASP A CA 1
ATOM 1341 C C . ASP A 1 175 ? -24.602 19.226 10.533 1.00 50.16 175 ASP A C 1
ATOM 1343 O O . ASP A 1 175 ? -24.188 20.374 10.727 1.00 50.16 175 ASP A O 1
ATOM 1347 N N . ASP A 1 176 ? -25.109 18.820 9.366 1.00 50.09 176 ASP A N 1
ATOM 1348 C CA . ASP A 1 176 ? -25.527 19.715 8.297 1.00 50.09 176 ASP A CA 1
ATOM 1349 C C . ASP A 1 176 ? -26.577 20.600 8.945 1.00 50.09 176 ASP A C 1
ATOM 1351 O O . ASP A 1 176 ? -27.730 20.200 9.116 1.00 50.09 176 ASP A O 1
ATOM 1355 N N . GLY A 1 177 ? -26.109 21.750 9.433 1.00 43.94 177 GLY A N 1
ATOM 1356 C CA . GLY A 1 177 ? -26.846 22.631 10.307 1.00 43.94 177 GLY A CA 1
ATOM 1357 C C . GLY A 1 177 ? -28.179 22.938 9.664 1.00 43.94 177 GLY A C 1
ATOM 1358 O O . GLY A 1 177 ? -28.264 23.746 8.743 1.00 43.94 177 GLY A O 1
ATOM 1359 N N . GLY A 1 178 ? -29.216 22.270 10.160 1.00 51.12 178 GLY A N 1
ATOM 1360 C CA . GLY A 1 178 ? -30.584 22.602 9.852 1.00 51.12 178 GLY A CA 1
ATOM 1361 C C . GLY A 1 178 ? -30.847 24.004 10.374 1.00 51.12 178 GLY A C 1
ATOM 1362 O O . GLY A 1 178 ? -30.956 24.208 11.589 1.00 51.12 178 GLY A O 1
ATOM 1363 N N . GLN A 1 179 ? -30.933 24.956 9.449 1.00 38.12 179 GLN A N 1
ATOM 1364 C CA . GLN A 1 179 ? -31.734 26.172 9.560 1.00 38.12 179 GLN A CA 1
ATOM 1365 C C . GLN A 1 179 ? -31.940 26.806 8.188 1.00 38.12 179 GLN A C 1
ATOM 1367 O O . GLN A 1 179 ? -30.937 27.152 7.528 1.00 38.12 179 GLN A O 1
#

Secondary structure (DSSP, 8-state):
-PPPPP--PPP----------------S--PPP-HHHHHHHHHHHHTTGGGT-S-HHHHHHTS--PPBPTTS-BTTGGGS-HHHHHHHHHHHHHHHHHHHHHHTTPPPPP-SSHHHHHHHHHHHHHHHHHHHTSTTTHHHHHHHHHHHT-PPP-PPPTTTHHHHHTTT--PPP------

Radius of gyration: 28.88 Å; chains: 1; bounding box: 51×110×65 Å

Foldseek 3Di:
DDDDDDDDDDDDDDDPPDPPPDPPPPDPPPDPPDLLLLLQQLLCLLLQQLCQAPDPVSNVVSGQPAGADPVSHGRSLVLFDPLLNVVSVVLSVLLVQLLVCLVVLHAQDDAPDQQSVLSNLSSNVSSLSSQCVDVVCNVVSVVSCVVNVRDHRDQHPPVCNVVSVCRSPDDPDPPPDDD

Sequence (179 aa):
MDPALPVHMPRQTEEPMATKRLPEERLPSERPAPLEDRVSRRLADALGMPQICRRRACRRTGRCTAEVSTAGEPACIGVLQDCHRELFVAQKRVAVLCAESFSAWQGLPEAVGPGQSFMLRQGACAAVSALCDSQAVRPAVRGWLRRIRLPPPASPPRSIVGAFERFGEFLPEEDDGGQ

pLDDT: mean 79.31, std 17.15, range [38.12, 95.62]